Protein AF-A0A5B9QJ89-F1 (afdb_monomer)

Solvent-accessible surface area (backbone atoms only — not comparable to full-atom values): 6947 Å² total; per-residue (Å²): 132,39,72,44,81,54,97,94,38,42,39,33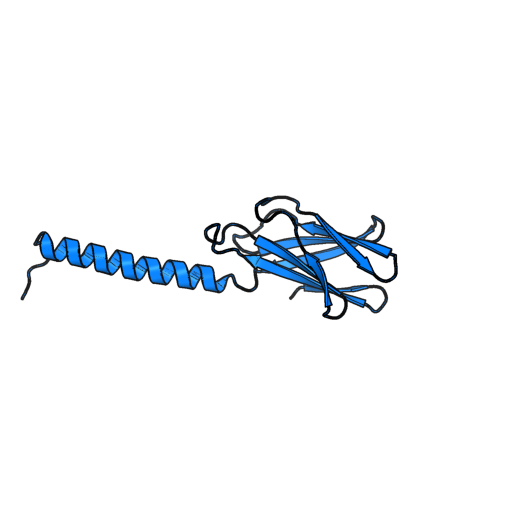,49,48,29,40,49,34,71,94,52,76,40,70,26,52,34,45,37,36,24,50,74,82,42,80,66,29,55,40,86,62,54,76,58,77,62,59,47,66,27,59,36,71,57,100,84,46,53,29,37,37,36,37,41,58,64,82,43,90,52,34,39,31,34,37,35,27,48,80,86,40,78,78,47,74,48,58,32,56,23,78,52,50,66,55,49,56,52,51,53,53,53,50,51,52,54,52,50,53,52,51,49,54,50,35,47,74,70,58,75,47,82,79,132

Radius of gyration: 20.98 Å; Cα contacts (8 Å, |Δi|>4): 235; chains: 1; bounding box: 48×23×65 Å

pLDDT: mean 84.35, std 10.58, range [47.44, 94.06]

Sequence (125 aa):
MSRHDWNSHSIEVKSIAHARYLWLAVSLYVFVDGEQVGFSSNKLEGLRTKVPFSINGTHGVVTSRANSAHHRIRYTIEMDGKCIGEGSTYAANWYKAYLSYAAWGVVLGLLLLGVAIRLGVFPMP

Mean predicted aligned error: 7.57 Å

Structure (mmCIF, N/CA/C/O backbone):
data_AF-A0A5B9QJ89-F1
#
_entry.id   AF-A0A5B9QJ89-F1
#
loop_
_atom_site.group_PDB
_atom_site.id
_atom_site.type_symbol
_atom_site.label_atom_id
_atom_site.label_alt_id
_atom_site.label_comp_id
_atom_site.label_asym_id
_atom_site.label_entity_id
_atom_site.label_seq_id
_atom_site.pdbx_PDB_ins_code
_atom_site.Cartn_x
_atom_site.Cartn_y
_atom_site.Cartn_z
_atom_site.occupancy
_atom_site.B_iso_or_equiv
_atom_site.auth_seq_id
_atom_site.auth_comp_id
_atom_site.auth_asym_id
_atom_site.auth_atom_id
_atom_site.pdbx_PDB_model_num
ATOM 1 N N . MET A 1 1 ? 1.343 -10.562 2.243 1.00 56.41 1 MET A N 1
ATOM 2 C CA . MET A 1 1 ? 0.167 -9.832 2.766 1.00 56.41 1 MET A CA 1
ATOM 3 C C . MET A 1 1 ? 0.362 -9.664 4.255 1.00 56.41 1 MET A C 1
ATOM 5 O O . MET A 1 1 ? 0.890 -10.580 4.870 1.00 56.41 1 MET A O 1
ATOM 9 N N . SER A 1 2 ? 0.017 -8.505 4.807 1.00 79.62 2 SER A N 1
ATOM 10 C CA . SER A 1 2 ? 0.108 -8.258 6.245 1.00 79.62 2 SER A CA 1
ATOM 11 C C . SER A 1 2 ? -1.318 -8.154 6.778 1.00 79.62 2 SER A C 1
ATOM 13 O O . SER A 1 2 ? -1.948 -7.100 6.698 1.00 79.62 2 SER A O 1
ATOM 15 N N . ARG A 1 3 ? -1.833 -9.302 7.216 1.00 87.88 3 ARG A N 1
ATOM 16 C CA . ARG A 1 3 ? -3.141 -9.463 7.850 1.00 87.88 3 ARG A CA 1
ATOM 17 C C . ARG A 1 3 ? -2.959 -9.349 9.360 1.00 87.88 3 ARG A C 1
ATOM 19 O O . ARG A 1 3 ? -1.971 -9.859 9.883 1.00 87.88 3 ARG A O 1
ATOM 26 N N . HIS A 1 4 ? -3.880 -8.663 10.016 1.00 89.31 4 HIS A N 1
ATOM 27 C CA . HIS A 1 4 ? -3.900 -8.439 11.457 1.00 89.31 4 HIS A CA 1
ATOM 28 C C . HIS A 1 4 ? -5.282 -8.807 11.972 1.00 89.31 4 HIS A C 1
ATOM 30 O O . HIS A 1 4 ? -6.268 -8.297 11.450 1.00 89.31 4 HIS A O 1
ATOM 36 N N . ASP A 1 5 ? -5.360 -9.667 12.980 1.00 90.62 5 ASP A N 1
ATOM 37 C CA . ASP A 1 5 ? -6.639 -10.037 13.583 1.00 90.62 5 ASP A CA 1
ATOM 38 C C . ASP A 1 5 ? -6.891 -9.164 14.826 1.00 90.62 5 ASP A C 1
ATOM 40 O O . ASP A 1 5 ? -6.037 -9.054 15.708 1.00 90.62 5 ASP A O 1
ATOM 44 N N . TRP A 1 6 ? -8.055 -8.516 14.895 1.00 88.38 6 TRP A N 1
ATOM 45 C CA . TRP A 1 6 ? -8.460 -7.648 16.005 1.00 88.38 6 TRP A CA 1
ATOM 46 C C . TRP A 1 6 ? -9.955 -7.806 16.289 1.00 88.38 6 TRP A C 1
ATOM 48 O O . TRP A 1 6 ? -10.771 -7.628 15.391 1.00 88.38 6 TRP A O 1
ATOM 58 N N . ASN A 1 7 ? -10.332 -8.138 17.530 1.00 85.94 7 ASN A N 1
ATOM 59 C CA . ASN A 1 7 ? -11.730 -8.336 17.951 1.00 85.94 7 ASN A CA 1
ATOM 60 C C . ASN A 1 7 ? -12.565 -9.217 16.996 1.00 85.94 7 ASN A C 1
ATOM 62 O O . ASN A 1 7 ? -13.711 -8.904 16.694 1.00 85.94 7 ASN A O 1
ATOM 66 N N . SER A 1 8 ? -11.998 -10.340 16.542 1.00 90.69 8 SER A N 1
ATOM 67 C CA . SER A 1 8 ? -12.608 -11.270 15.568 1.00 90.69 8 SER A CA 1
ATOM 68 C C . SER A 1 8 ? -12.747 -10.740 14.134 1.00 90.69 8 SER A C 1
ATOM 70 O O . SER A 1 8 ? -13.323 -11.430 13.300 1.00 90.69 8 SER A O 1
ATOM 72 N N . HIS A 1 9 ? -12.186 -9.568 13.833 1.00 91.06 9 HIS A N 1
ATOM 73 C CA . HIS A 1 9 ? -12.120 -9.002 12.489 1.00 91.06 9 HIS A CA 1
ATOM 74 C C . HIS A 1 9 ? -10.713 -9.129 11.907 1.00 91.06 9 HIS A C 1
ATOM 76 O O . HIS A 1 9 ? -9.711 -8.940 12.598 1.00 91.06 9 HIS A O 1
ATOM 82 N N . SER A 1 10 ? -10.641 -9.408 10.611 1.00 92.62 10 SER A N 1
ATOM 83 C CA . SER A 1 10 ? -9.399 -9.502 9.852 1.00 92.62 10 SER A CA 1
ATOM 84 C C . SER A 1 10 ? -9.121 -8.194 9.124 1.00 92.62 10 SER A C 1
ATOM 86 O O . SER A 1 10 ? -9.765 -7.886 8.122 1.00 92.62 10 SER A O 1
ATOM 88 N N . ILE A 1 11 ? -8.107 -7.459 9.565 1.00 92.75 11 ILE A N 1
ATOM 89 C CA . ILE A 1 11 ? -7.657 -6.211 8.949 1.00 92.75 11 ILE A CA 1
ATOM 90 C C . ILE A 1 11 ? -6.491 -6.508 8.004 1.00 92.75 11 ILE A C 1
ATOM 92 O O . ILE A 1 11 ? -5.403 -6.910 8.421 1.00 92.75 11 ILE A O 1
ATOM 96 N N . GLU A 1 12 ? -6.680 -6.265 6.713 1.00 93.00 12 GLU A N 1
ATOM 97 C CA . GLU A 1 12 ? -5.624 -6.354 5.709 1.00 93.00 12 GLU A CA 1
ATOM 98 C C . GLU A 1 12 ? -5.261 -4.974 5.176 1.00 93.00 12 GLU A C 1
ATOM 100 O O . GLU A 1 12 ? -6.118 -4.164 4.828 1.00 93.00 12 GLU A O 1
ATOM 105 N N . VAL A 1 13 ? -3.962 -4.729 5.019 1.00 91.06 13 VAL A N 1
ATOM 106 C CA . VAL A 1 13 ? -3.472 -3.525 4.348 1.00 91.06 13 VAL A CA 1
ATOM 107 C C . VAL A 1 13 ? -2.795 -3.922 3.047 1.00 91.06 13 VAL A C 1
ATOM 109 O O . VAL A 1 13 ? -1.873 -4.743 3.024 1.00 91.06 13 VAL A O 1
ATOM 112 N N . LYS A 1 14 ? -3.245 -3.318 1.950 1.00 90.44 14 LYS A N 1
ATOM 113 C CA . LYS A 1 14 ? -2.663 -3.482 0.615 1.00 90.44 14 LYS A CA 1
ATOM 114 C C . LYS A 1 14 ? -2.114 -2.150 0.136 1.00 90.44 14 LYS A C 1
ATOM 116 O O . LYS A 1 14 ? -2.628 -1.089 0.478 1.00 90.44 14 LYS A O 1
ATOM 121 N N . SER A 1 15 ? -1.075 -2.205 -0.686 1.00 87.88 15 SER A N 1
ATOM 122 C CA . SER A 1 15 ? -0.560 -1.028 -1.378 1.00 87.88 15 SER A CA 1
ATOM 123 C C . SER A 1 15 ? -0.553 -1.235 -2.887 1.00 87.88 15 SER A C 1
ATOM 125 O O . SER A 1 15 ? -0.412 -2.359 -3.369 1.00 87.88 15 SER A O 1
ATOM 127 N N . ILE A 1 16 ? -0.728 -0.154 -3.645 1.00 87.12 16 ILE A N 1
ATOM 128 C CA . ILE A 1 16 ? -0.731 -0.150 -5.114 1.00 87.12 16 ILE A CA 1
ATOM 129 C C . ILE A 1 16 ? 0.125 1.019 -5.597 1.00 87.12 16 ILE A C 1
ATOM 131 O O . ILE A 1 16 ? -0.109 2.156 -5.201 1.00 87.12 16 ILE A O 1
ATOM 135 N N . ALA A 1 17 ? 1.101 0.748 -6.460 1.00 84.19 17 ALA A N 1
ATOM 136 C CA . ALA A 1 17 ? 1.920 1.758 -7.120 1.00 84.19 17 ALA A CA 1
ATOM 137 C C . ALA A 1 17 ? 1.207 2.330 -8.354 1.00 84.19 17 ALA A C 1
ATOM 139 O O . ALA A 1 17 ? 0.504 1.615 -9.070 1.00 84.19 17 ALA A O 1
ATOM 140 N N . HIS A 1 18 ? 1.402 3.616 -8.638 1.00 83.50 18 HIS A N 1
ATOM 141 C CA . HIS A 1 18 ? 0.714 4.310 -9.730 1.00 83.50 18 HIS A CA 1
ATOM 142 C C . HIS A 1 18 ? 1.643 4.603 -10.907 1.00 83.50 18 HIS A C 1
ATOM 144 O O . HIS A 1 18 ? 2.611 5.352 -10.777 1.00 83.50 18 HIS A O 1
ATOM 150 N N . ALA A 1 19 ? 1.285 4.090 -12.088 1.00 81.25 19 ALA A N 1
ATOM 151 C CA . ALA A 1 19 ? 2.031 4.302 -13.333 1.00 81.25 19 ALA A CA 1
ATOM 152 C C . ALA A 1 19 ? 2.141 5.786 -13.726 1.00 81.25 19 ALA A C 1
ATOM 154 O O . ALA A 1 19 ? 3.186 6.219 -14.203 1.00 81.25 19 ALA A O 1
ATOM 155 N N . ARG A 1 20 ? 1.091 6.585 -13.462 1.00 81.75 20 ARG A N 1
ATOM 156 C CA . ARG A 1 20 ? 1.057 8.039 -13.733 1.00 81.75 20 ARG A CA 1
ATOM 157 C C . ARG A 1 20 ? 2.220 8.798 -13.080 1.00 81.75 20 ARG A C 1
ATOM 159 O O . ARG A 1 20 ? 2.602 9.851 -13.572 1.00 81.75 20 ARG A O 1
ATOM 166 N N . TYR A 1 21 ? 2.769 8.266 -11.991 1.00 79.19 21 TYR A N 1
ATOM 167 C CA . TYR A 1 21 ? 3.878 8.861 -11.247 1.00 79.19 21 TYR A CA 1
ATOM 168 C C . TYR A 1 21 ? 5.146 8.012 -11.351 1.00 79.19 21 TYR A C 1
ATOM 170 O O . TYR A 1 21 ? 5.883 7.884 -10.376 1.00 79.19 21 TYR A O 1
ATOM 178 N N . LEU A 1 22 ? 5.360 7.369 -12.505 1.00 77.06 22 LEU A N 1
ATOM 179 C CA . LEU A 1 22 ? 6.518 6.506 -12.766 1.00 77.06 22 LEU A CA 1
ATOM 180 C C . LEU A 1 22 ? 6.719 5.444 -11.675 1.00 77.06 22 LEU A C 1
ATOM 182 O O . LEU A 1 22 ? 7.841 5.109 -11.317 1.00 77.06 22 LEU A O 1
ATOM 186 N N . TRP A 1 23 ? 5.623 4.936 -11.103 1.00 78.75 23 TRP A N 1
ATOM 187 C CA . TRP A 1 23 ? 5.645 3.929 -10.036 1.00 78.75 23 TRP A CA 1
ATOM 188 C C . TRP A 1 23 ? 6.329 4.368 -8.730 1.00 78.75 23 TRP A C 1
ATOM 190 O O . TRP A 1 23 ? 6.501 3.543 -7.833 1.00 78.75 23 TRP A O 1
ATOM 200 N N . LEU A 1 24 ? 6.675 5.652 -8.598 1.00 75.75 24 LEU A N 1
ATOM 201 C CA . LEU A 1 24 ? 7.280 6.238 -7.396 1.00 75.75 24 LEU A CA 1
ATOM 202 C C . LEU A 1 24 ? 6.242 6.538 -6.312 1.00 75.75 24 LEU A C 1
ATOM 204 O O . LEU A 1 24 ? 6.582 6.677 -5.140 1.00 75.75 24 LEU A O 1
ATOM 208 N N . ALA A 1 25 ? 4.975 6.638 -6.707 1.00 79.19 25 ALA A N 1
ATOM 209 C CA . ALA A 1 25 ? 3.876 6.974 -5.823 1.00 79.19 25 ALA A CA 1
ATOM 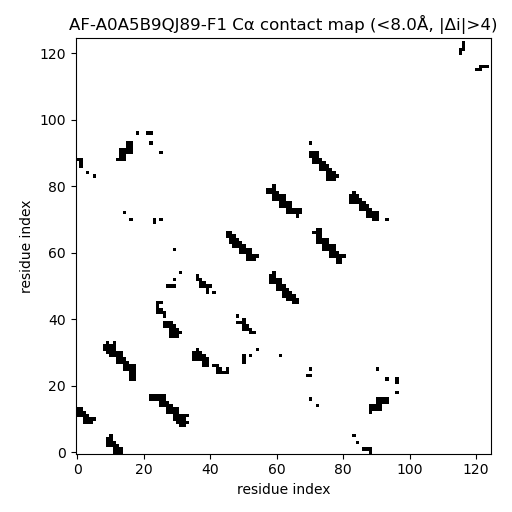210 C C . ALA A 1 25 ? 2.990 5.752 -5.566 1.00 79.19 25 ALA A C 1
ATOM 212 O O . ALA A 1 25 ? 2.715 4.961 -6.474 1.00 79.19 25 ALA A O 1
ATOM 213 N N . VAL A 1 26 ? 2.533 5.607 -4.325 1.00 80.19 26 VAL A N 1
ATOM 214 C CA . VAL A 1 26 ? 1.808 4.435 -3.832 1.00 80.19 26 VAL A CA 1
ATOM 215 C C . VAL A 1 26 ? 0.561 4.862 -3.069 1.00 80.19 26 VAL A C 1
ATOM 217 O O . VAL A 1 26 ? 0.590 5.816 -2.301 1.00 80.19 26 VAL A O 1
ATOM 220 N N . SER A 1 27 ? -0.534 4.136 -3.266 1.00 85.06 27 SER A N 1
ATOM 221 C CA . SER A 1 27 ? -1.746 4.257 -2.458 1.00 85.06 27 SER A CA 1
ATOM 222 C C . SER A 1 27 ? -1.877 3.087 -1.506 1.00 85.06 27 SER A C 1
ATOM 224 O O . SER A 1 27 ? -1.484 1.969 -1.839 1.00 85.06 27 SER A O 1
ATOM 226 N N . LEU A 1 28 ? -2.458 3.355 -0.343 1.00 87.44 28 LEU A N 1
ATOM 227 C CA . LEU A 1 28 ? -2.803 2.360 0.661 1.00 87.44 28 LEU A CA 1
ATOM 228 C C . LEU A 1 28 ? -4.301 2.097 0.640 1.00 87.44 28 LEU A C 1
ATOM 230 O O . LEU A 1 28 ? -5.100 3.019 0.502 1.00 87.44 28 LEU A O 1
ATOM 234 N N . TYR A 1 29 ? -4.651 0.833 0.809 1.00 90.62 29 TYR A N 1
ATOM 235 C CA . TYR A 1 29 ? -6.013 0.335 0.878 1.00 90.62 29 TYR A CA 1
ATOM 236 C C . TYR A 1 29 ? -6.139 -0.510 2.135 1.00 90.62 29 TYR A C 1
ATOM 238 O O . TYR A 1 29 ? -5.272 -1.344 2.411 1.00 90.62 29 TYR A O 1
ATOM 246 N N . VAL A 1 30 ? -7.210 -0.283 2.882 1.00 92.06 30 VAL A N 1
ATOM 247 C CA . VAL A 1 30 ? -7.530 -1.014 4.104 1.00 92.06 30 VAL A CA 1
ATOM 248 C C . VAL A 1 30 ? -8.755 -1.861 3.818 1.00 92.06 30 VAL A C 1
ATOM 250 O O . VAL A 1 30 ? -9.775 -1.349 3.349 1.00 92.06 30 VAL A O 1
ATOM 253 N N . PHE A 1 31 ? -8.627 -3.153 4.083 1.00 93.88 31 PHE A N 1
ATOM 254 C CA . PHE A 1 31 ? -9.703 -4.117 3.976 1.00 93.88 31 PHE A CA 1
ATOM 255 C C . PHE A 1 31 ? -10.013 -4.671 5.361 1.00 93.88 31 PHE A C 1
ATOM 257 O O . PHE A 1 31 ? -9.090 -4.985 6.110 1.00 93.88 31 PHE A O 1
ATOM 264 N N . VAL A 1 32 ? -11.290 -4.806 5.687 1.00 92.69 32 VAL A N 1
ATOM 265 C CA . VAL A 1 32 ? -11.768 -5.469 6.903 1.00 92.69 32 VAL A CA 1
ATOM 266 C C . VAL A 1 32 ? -12.657 -6.615 6.455 1.00 92.69 32 VAL A C 1
ATOM 268 O O . VAL A 1 32 ? -13.553 -6.412 5.645 1.00 92.69 32 VAL A O 1
ATOM 271 N N . ASP A 1 33 ? -12.339 -7.831 6.891 1.00 93.00 33 ASP A N 1
ATOM 272 C CA . ASP A 1 33 ? -13.036 -9.069 6.508 1.00 93.00 33 ASP A CA 1
ATOM 273 C C . ASP A 1 33 ? -13.171 -9.268 4.988 1.00 93.00 33 ASP A C 1
ATOM 275 O O . ASP A 1 33 ? -14.092 -9.904 4.487 1.00 93.00 33 ASP A O 1
ATOM 279 N N . GLY A 1 34 ? -12.204 -8.731 4.236 1.00 90.38 34 GLY A N 1
ATOM 280 C CA . GLY A 1 34 ? -12.164 -8.792 2.775 1.00 90.38 34 GLY A CA 1
ATOM 281 C C . GLY A 1 34 ? -12.856 -7.628 2.063 1.00 90.38 34 GLY A C 1
ATOM 282 O O . GLY A 1 34 ? -12.639 -7.458 0.862 1.00 90.38 34 GLY A O 1
ATOM 283 N N . GLU A 1 35 ? -13.599 -6.777 2.770 1.00 92.38 35 GLU A N 1
ATOM 284 C CA . GLU A 1 35 ? -14.245 -5.594 2.200 1.00 92.38 35 GLU A CA 1
ATOM 285 C C . GLU A 1 35 ? -13.352 -4.360 2.291 1.00 92.38 35 GLU A C 1
ATOM 287 O O . GLU A 1 35 ? -12.723 -4.100 3.314 1.00 92.38 35 GLU A O 1
ATOM 292 N N . GLN A 1 36 ? -13.288 -3.570 1.218 1.00 92.31 36 GLN A N 1
ATOM 293 C CA . GLN A 1 36 ? -12.517 -2.331 1.221 1.00 92.31 36 GLN A CA 1
ATOM 294 C C . GLN A 1 36 ? -13.257 -1.253 2.020 1.00 92.31 36 GLN A C 1
ATOM 296 O O . GLN A 1 36 ? -14.244 -0.697 1.546 1.00 92.31 36 GLN A O 1
ATOM 301 N N . VAL A 1 37 ? -12.721 -0.892 3.182 1.00 92.56 37 VAL A N 1
ATOM 302 C CA . VAL A 1 37 ? -13.322 0.113 4.076 1.00 92.56 37 VAL A CA 1
ATOM 303 C C . VAL A 1 37 ? -12.646 1.479 3.992 1.00 92.56 37 VAL A C 1
ATOM 305 O O . VAL A 1 37 ? -13.222 2.485 4.394 1.00 92.56 37 VAL A O 1
ATOM 308 N N . GLY A 1 38 ? -11.420 1.541 3.467 1.00 88.31 38 GLY A N 1
ATOM 309 C CA . GLY A 1 38 ? -10.654 2.781 3.424 1.00 88.31 38 GLY A CA 1
ATOM 310 C C . GLY A 1 38 ? -9.580 2.781 2.348 1.00 88.31 38 GLY A C 1
ATOM 311 O O . GLY A 1 38 ? -9.042 1.740 1.965 1.00 88.31 38 GLY A O 1
ATOM 312 N N . PHE A 1 39 ? -9.252 3.972 1.857 1.00 88.44 39 PHE A N 1
ATOM 313 C CA . PHE A 1 39 ? -8.153 4.176 0.924 1.00 88.44 39 PHE A CA 1
ATOM 314 C C . PHE A 1 39 ? -7.477 5.528 1.165 1.00 88.44 39 PHE A C 1
ATOM 316 O O . PHE A 1 39 ? -8.090 6.479 1.647 1.00 88.44 39 PHE A O 1
ATOM 323 N N . SER A 1 40 ? -6.197 5.623 0.817 1.00 85.75 40 SER A N 1
ATOM 324 C CA . SER A 1 40 ? -5.449 6.878 0.869 1.00 85.75 40 SER A CA 1
ATOM 325 C C . SER A 1 40 ? -5.990 7.880 -0.153 1.00 85.75 40 SER A C 1
ATOM 327 O O . SER A 1 40 ? -5.924 7.616 -1.358 1.00 85.75 40 SER A O 1
ATOM 329 N N . SER A 1 41 ? -6.448 9.044 0.308 1.00 73.88 41 SER A N 1
ATOM 330 C CA . SER A 1 41 ? -6.868 10.161 -0.550 1.00 73.88 41 SER A CA 1
ATOM 331 C C . SER A 1 41 ? -5.694 10.758 -1.334 1.00 73.88 41 SER A C 1
ATOM 333 O O . SER A 1 41 ? -5.802 11.007 -2.536 1.00 73.88 41 SER A O 1
ATOM 335 N N . ASN A 1 42 ? -4.543 10.918 -0.678 1.00 69.62 42 ASN A N 1
ATOM 336 C CA . ASN A 1 42 ? -3.356 11.507 -1.282 1.00 69.62 42 ASN A CA 1
ATOM 337 C C . ASN A 1 42 ? -2.461 10.434 -1.905 1.00 69.62 42 ASN A C 1
ATOM 339 O O . ASN A 1 42 ? -1.914 9.568 -1.228 1.00 69.62 42 ASN A O 1
ATOM 343 N N . LYS A 1 43 ? -2.302 10.509 -3.232 1.00 63.06 43 LYS A N 1
ATOM 344 C CA . LYS A 1 43 ? -1.452 9.597 -4.017 1.00 63.06 43 LYS A CA 1
ATOM 345 C C . LYS A 1 43 ? 0.030 9.975 -3.982 1.00 63.06 43 LYS A C 1
ATOM 347 O O . LYS A 1 43 ? 0.844 9.172 -4.409 1.00 63.06 43 LYS A O 1
ATOM 352 N N . LEU A 1 44 ? 0.364 11.185 -3.521 1.00 57.62 44 LEU A N 1
ATOM 353 C CA . LEU A 1 44 ? 1.688 11.814 -3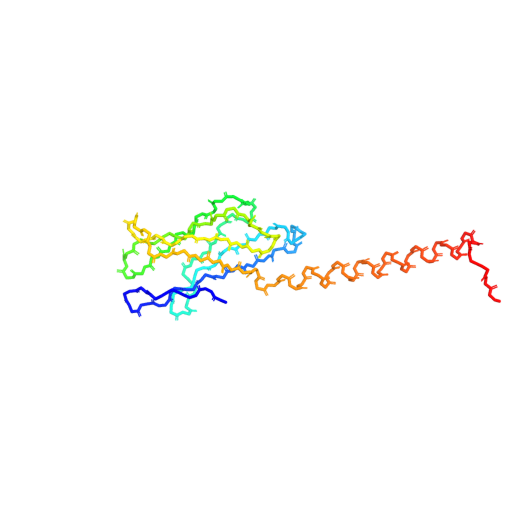.646 1.00 57.62 44 LEU A CA 1
ATOM 354 C C . LEU A 1 44 ? 2.397 12.088 -2.310 1.00 57.62 44 LEU A C 1
ATOM 356 O O . LEU A 1 44 ? 3.512 12.601 -2.310 1.00 57.62 44 LEU A O 1
ATOM 360 N N . GLU A 1 45 ? 1.809 11.735 -1.169 1.00 47.44 45 GLU A N 1
ATOM 361 C CA . GLU A 1 45 ? 2.463 11.943 0.126 1.00 47.44 45 GLU A CA 1
ATOM 362 C C . GLU A 1 45 ? 3.357 10.750 0.461 1.00 47.44 45 GLU A C 1
ATOM 364 O O . GLU A 1 45 ? 2.967 9.824 1.166 1.00 47.44 45 GLU A O 1
ATOM 369 N N . GLY A 1 46 ? 4.590 10.772 -0.046 1.00 49.81 46 GLY A N 1
ATOM 370 C CA . GLY A 1 46 ? 5.622 9.767 0.239 1.00 49.81 46 GLY A CA 1
ATOM 371 C C . GLY A 1 46 ? 6.023 9.622 1.718 1.00 49.81 46 GLY A C 1
ATOM 372 O O . GLY A 1 46 ? 6.969 8.896 2.018 1.00 49.81 46 GLY A O 1
ATOM 373 N N . LEU A 1 47 ? 5.346 10.289 2.657 1.00 59.12 47 LEU A N 1
ATOM 374 C CA . LEU A 1 47 ? 5.694 10.351 4.073 1.00 59.12 47 LEU A CA 1
ATOM 375 C C . LEU A 1 47 ? 4.419 10.575 4.913 1.00 59.12 47 LEU A C 1
ATOM 377 O O . LEU A 1 47 ? 3.935 11.695 4.989 1.00 59.12 47 LEU A O 1
ATOM 381 N N . ARG A 1 48 ? 3.929 9.542 5.615 1.00 72.12 48 ARG A N 1
ATOM 382 C CA . ARG A 1 48 ? 2.895 9.643 6.676 1.00 72.12 48 ARG A CA 1
ATOM 383 C C . ARG A 1 48 ? 1.448 9.885 6.237 1.00 72.12 48 ARG A C 1
ATOM 385 O O . ARG A 1 48 ? 0.715 10.643 6.868 1.00 72.12 48 ARG A O 1
ATOM 392 N N . THR A 1 49 ? 0.997 9.152 5.230 1.00 82.44 49 THR A N 1
ATOM 393 C CA . THR A 1 49 ? -0.428 9.069 4.887 1.00 82.44 49 THR A CA 1
ATOM 394 C C . THR A 1 49 ? -1.217 8.398 6.007 1.00 82.44 49 THR A C 1
ATOM 396 O O . THR A 1 49 ? -0.849 7.314 6.462 1.00 82.44 49 THR A O 1
ATOM 399 N N . LYS A 1 50 ? -2.333 9.006 6.406 1.00 88.81 50 LYS A N 1
ATOM 400 C CA . LYS A 1 50 ? -3.305 8.411 7.327 1.00 88.81 50 LYS A CA 1
ATOM 401 C C . LYS A 1 50 ? -4.528 7.951 6.546 1.00 88.81 50 LYS A C 1
ATOM 403 O O . LYS A 1 50 ? -5.111 8.733 5.801 1.00 88.81 50 LYS A O 1
ATOM 408 N N . VAL A 1 51 ? -4.907 6.691 6.714 1.00 91.06 51 VAL A N 1
ATOM 409 C CA . VAL A 1 51 ? -6.118 6.112 6.132 1.00 91.06 51 VAL A CA 1
ATOM 410 C C . VAL A 1 51 ? -7.088 5.824 7.274 1.00 91.06 51 VAL A C 1
ATOM 412 O O . VAL A 1 51 ? -6.884 4.843 7.993 1.00 91.06 51 VAL A O 1
ATOM 415 N N . PRO A 1 52 ? -8.093 6.687 7.496 1.00 92.38 52 PRO A N 1
ATOM 416 C CA . PRO A 1 52 ? -9.123 6.417 8.485 1.00 92.38 52 PRO A CA 1
ATOM 417 C C . PRO A 1 52 ? -10.020 5.269 8.010 1.00 92.38 52 PRO A C 1
ATOM 419 O O . PRO A 1 52 ? -10.292 5.132 6.816 1.00 92.38 52 PRO A O 1
ATOM 422 N N . PHE A 1 53 ? -10.478 4.454 8.951 1.00 93.00 53 PHE A N 1
ATOM 423 C CA . PHE A 1 53 ? -11.480 3.412 8.747 1.00 93.00 53 PHE A CA 1
ATOM 424 C C . PHE A 1 53 ? -12.304 3.239 10.029 1.00 93.00 53 PHE A C 1
ATOM 426 O O . PHE A 1 53 ? -11.962 3.789 11.077 1.00 93.00 53 PHE A O 1
ATOM 433 N N . SER A 1 54 ? -13.409 2.504 9.967 1.00 90.38 54 SER A N 1
ATOM 434 C CA . SER A 1 54 ? -14.186 2.154 11.156 1.00 90.38 54 SER A CA 1
ATOM 435 C C . SER A 1 54 ? -14.628 0.699 11.113 1.00 90.38 54 SER A C 1
ATOM 437 O O . SER A 1 54 ? -14.855 0.140 10.043 1.00 90.38 54 SER A O 1
ATOM 439 N N . ILE A 1 55 ? -14.728 0.086 12.292 1.00 90.12 55 ILE A N 1
ATOM 440 C CA . ILE A 1 55 ? -15.240 -1.275 12.483 1.00 90.12 55 ILE A CA 1
ATOM 441 C C . ILE A 1 55 ? -16.295 -1.194 13.579 1.00 90.12 55 ILE A C 1
ATOM 443 O O . ILE A 1 55 ? -15.967 -0.824 14.702 1.00 90.12 55 ILE A O 1
ATOM 447 N N . ASN A 1 56 ? -17.558 -1.492 13.261 1.00 87.75 56 ASN A N 1
ATOM 448 C CA . ASN A 1 56 ? -18.674 -1.483 14.221 1.00 87.75 56 ASN A CA 1
ATOM 449 C C . ASN A 1 56 ? -18.759 -0.209 15.094 1.00 87.75 56 ASN A C 1
ATOM 451 O O . ASN A 1 56 ? -19.100 -0.272 16.271 1.00 87.75 56 ASN A O 1
ATOM 455 N N . GLY A 1 57 ? -18.427 0.957 14.527 1.00 84.75 57 GLY A N 1
ATOM 456 C CA . GLY A 1 57 ? -18.433 2.244 15.235 1.00 84.75 57 GLY A CA 1
ATOM 457 C C . GLY A 1 57 ? -17.137 2.595 15.977 1.00 84.75 57 GLY A C 1
ATOM 458 O O . GLY A 1 57 ? -16.982 3.740 16.389 1.00 84.75 57 GLY A O 1
ATOM 459 N N . THR A 1 58 ? -16.178 1.674 16.094 1.00 89.31 58 THR A N 1
ATOM 460 C CA . THR A 1 58 ? -14.828 1.972 16.593 1.00 89.31 58 THR A CA 1
ATOM 461 C C . THR A 1 58 ? -13.994 2.628 15.496 1.00 89.31 58 THR A C 1
ATOM 463 O O . THR A 1 58 ? -13.967 2.141 14.361 1.00 89.31 58 THR A O 1
ATOM 466 N N . HIS A 1 59 ? -13.296 3.719 15.821 1.00 92.00 59 HIS A N 1
ATOM 467 C CA . HIS A 1 59 ? -12.490 4.459 14.854 1.00 92.00 59 HIS A CA 1
ATOM 468 C C . HIS A 1 59 ? -11.067 3.904 14.779 1.00 92.00 59 HIS A C 1
ATOM 470 O O . HIS A 1 59 ? -10.347 3.820 15.774 1.00 92.00 59 HIS A O 1
ATOM 476 N N . GLY A 1 60 ? -10.656 3.556 13.564 1.00 93.00 60 GLY A N 1
ATOM 477 C CA . GLY A 1 60 ? -9.324 3.076 13.240 1.00 93.00 60 GLY A CA 1
ATOM 478 C C . GLY A 1 60 ? -8.580 4.027 12.312 1.00 93.00 60 GLY A C 1
ATOM 479 O O . GLY A 1 60 ? -9.171 4.733 11.492 1.00 93.00 60 GLY A O 1
ATOM 480 N N . VAL A 1 61 ? -7.256 4.039 12.413 1.00 93.06 61 VAL A N 1
ATOM 481 C CA . VAL A 1 61 ? -6.380 4.753 11.485 1.00 93.06 61 VAL A CA 1
ATOM 482 C C . VAL A 1 61 ? -5.196 3.869 11.130 1.00 93.06 61 VAL A C 1
ATOM 484 O O . VAL A 1 61 ? -4.473 3.388 11.999 1.00 93.06 61 VAL A O 1
ATOM 487 N N . VAL A 1 62 ? -4.965 3.686 9.830 1.00 91.75 62 VAL A N 1
ATOM 488 C CA . VAL A 1 62 ? -3.705 3.135 9.328 1.00 91.75 62 VAL A CA 1
ATOM 489 C C . VAL A 1 62 ? -2.780 4.286 8.972 1.00 91.75 62 VAL A C 1
ATOM 491 O O . VAL A 1 62 ? -3.082 5.072 8.075 1.00 91.75 62 VAL A O 1
ATOM 494 N N . THR A 1 63 ? -1.639 4.380 9.646 1.00 90.38 63 THR A N 1
ATOM 495 C CA . THR A 1 63 ? -0.627 5.404 9.373 1.00 90.38 63 THR A CA 1
ATOM 496 C C . THR A 1 63 ? 0.545 4.782 8.631 1.00 90.38 63 THR A C 1
ATOM 498 O O . THR A 1 63 ? 1.195 3.858 9.121 1.00 90.38 63 THR A O 1
ATOM 501 N N . SER A 1 64 ? 0.855 5.294 7.442 1.00 87.31 64 SER A N 1
ATOM 502 C CA . SER A 1 64 ? 2.049 4.890 6.709 1.00 87.31 64 SER A CA 1
ATOM 503 C C . SER A 1 64 ? 3.306 5.453 7.377 1.00 87.31 64 SER A C 1
ATOM 505 O O . SER A 1 64 ? 3.354 6.593 7.835 1.00 87.31 64 SER A O 1
ATOM 507 N N . ARG A 1 65 ? 4.359 4.647 7.453 1.00 80.31 65 ARG A N 1
ATOM 508 C CA . ARG A 1 65 ? 5.709 5.073 7.825 1.00 80.31 65 ARG A CA 1
ATOM 509 C C . ARG A 1 65 ? 6.563 5.105 6.560 1.00 80.31 65 ARG A C 1
ATOM 511 O O . ARG A 1 65 ? 6.298 4.369 5.609 1.00 80.31 65 ARG A O 1
ATOM 518 N N . ALA A 1 66 ? 7.553 5.999 6.556 1.00 67.44 66 ALA A N 1
ATOM 519 C CA . ALA A 1 66 ? 8.400 6.302 5.404 1.00 67.44 66 ALA A CA 1
ATOM 520 C C . ALA A 1 66 ? 8.870 5.042 4.653 1.00 67.44 66 ALA A C 1
ATOM 522 O O . ALA A 1 66 ? 9.157 4.001 5.252 1.00 67.44 66 ALA A O 1
ATOM 523 N N . ASN A 1 67 ? 8.935 5.165 3.329 1.00 62.25 67 ASN A N 1
ATOM 524 C CA . ASN A 1 67 ? 9.237 4.082 2.401 1.00 62.25 67 ASN A CA 1
ATOM 525 C C . ASN A 1 67 ? 10.643 3.517 2.694 1.00 62.25 67 ASN A C 1
ATOM 527 O O . ASN A 1 67 ? 11.638 4.209 2.496 1.00 62.25 67 ASN A O 1
ATOM 531 N N . SER A 1 68 ? 10.747 2.277 3.192 1.00 55.78 68 SER A N 1
ATOM 532 C CA . SER A 1 68 ? 12.056 1.678 3.527 1.00 55.78 68 SER A CA 1
ATOM 533 C C . SER A 1 68 ? 12.750 1.027 2.321 1.00 55.78 68 SER A C 1
ATOM 535 O O . SER A 1 68 ? 13.915 0.663 2.407 1.00 55.78 68 SER A O 1
ATOM 537 N N . ALA A 1 69 ? 12.029 0.852 1.210 1.00 59.88 69 ALA A N 1
ATOM 538 C CA . ALA A 1 69 ? 12.519 0.394 -0.093 1.00 59.88 69 ALA A CA 1
ATOM 539 C C . ALA A 1 69 ? 11.508 0.839 -1.167 1.00 59.88 69 ALA A C 1
ATOM 541 O O . ALA A 1 69 ? 10.334 0.949 -0.835 1.00 59.88 69 ALA A O 1
ATOM 542 N N . HIS A 1 70 ? 11.918 1.060 -2.426 1.00 64.75 70 HIS A N 1
ATOM 543 C CA . HIS A 1 70 ? 11.135 1.747 -3.483 1.00 64.75 70 HIS A CA 1
ATOM 544 C C . HIS A 1 70 ? 9.635 1.383 -3.572 1.00 64.75 70 HIS A C 1
ATOM 546 O O . HIS A 1 70 ? 8.815 2.247 -3.873 1.00 64.75 70 HIS A O 1
ATOM 552 N N . HIS A 1 71 ? 9.251 0.142 -3.254 1.00 74.94 71 HIS A N 1
ATOM 553 C CA . HIS A 1 71 ? 7.862 -0.326 -3.308 1.00 74.94 71 HIS A CA 1
ATOM 554 C C . HIS A 1 71 ? 7.350 -0.970 -2.007 1.00 74.94 71 HIS A C 1
ATOM 556 O O . HIS A 1 71 ? 6.301 -1.616 -2.033 1.00 74.94 71 HIS A O 1
ATOM 562 N N . ARG A 1 72 ? 8.071 -0.838 -0.883 1.00 81.75 72 ARG A N 1
ATOM 563 C CA . ARG A 1 72 ? 7.698 -1.427 0.415 1.00 81.75 72 ARG A CA 1
ATOM 564 C C . ARG A 1 72 ? 7.355 -0.344 1.429 1.00 81.75 72 ARG A C 1
ATOM 566 O O . ARG A 1 72 ? 8.238 0.317 1.978 1.00 81.75 72 ARG A O 1
ATOM 573 N N . ILE A 1 73 ? 6.078 -0.291 1.779 1.00 83.25 73 ILE A N 1
ATOM 574 C CA . ILE A 1 73 ? 5.545 0.634 2.774 1.00 83.25 73 ILE A CA 1
ATOM 575 C C . ILE A 1 73 ? 5.477 -0.080 4.118 1.00 83.25 73 ILE A C 1
ATOM 577 O O . ILE A 1 73 ? 4.952 -1.193 4.209 1.00 83.25 73 ILE A O 1
ATOM 581 N N . ARG A 1 74 ? 5.995 0.565 5.161 1.00 87.38 74 ARG A N 1
ATOM 582 C CA . ARG A 1 74 ? 5.734 0.181 6.553 1.00 87.38 74 ARG A CA 1
ATOM 583 C C . ARG A 1 74 ? 4.514 0.941 7.044 1.00 87.38 74 ARG A C 1
ATOM 585 O O . ARG A 1 74 ? 4.262 2.045 6.574 1.00 87.38 74 ARG A O 1
ATOM 592 N N . TYR A 1 75 ? 3.765 0.384 7.976 1.00 89.44 75 TYR A N 1
ATOM 593 C CA . TYR A 1 75 ? 2.589 1.055 8.512 1.00 89.44 75 TYR A CA 1
ATOM 594 C C . TYR A 1 75 ? 2.302 0.621 9.946 1.00 89.44 75 TYR A C 1
ATOM 596 O O . TYR A 1 75 ? 2.764 -0.431 10.388 1.00 89.44 75 TYR A O 1
ATOM 604 N N . THR A 1 76 ? 1.517 1.432 10.643 1.00 92.31 76 THR A N 1
ATOM 605 C CA . THR A 1 76 ? 0.925 1.114 11.943 1.00 92.31 76 THR A CA 1
ATOM 606 C C . THR A 1 76 ? -0.584 1.179 11.860 1.00 92.31 76 THR A C 1
ATOM 608 O O . THR A 1 76 ? -1.130 1.962 11.083 1.00 92.31 76 THR A O 1
ATOM 611 N N . ILE A 1 77 ? -1.246 0.332 12.637 1.00 93.00 77 ILE A N 1
ATOM 612 C CA . ILE A 1 77 ? -2.693 0.316 12.792 1.00 93.00 77 ILE A CA 1
ATOM 613 C C . ILE A 1 77 ? -2.996 0.762 14.215 1.00 93.00 77 ILE A C 1
ATOM 615 O O . ILE A 1 77 ? -2.514 0.170 15.183 1.00 93.00 77 ILE A O 1
ATOM 619 N N . GLU A 1 78 ? -3.796 1.810 14.326 1.00 94.06 78 GLU A N 1
ATOM 620 C CA . GLU A 1 78 ? -4.259 2.363 15.589 1.00 94.06 78 GLU A CA 1
ATOM 621 C C . GLU A 1 78 ? -5.784 2.254 15.655 1.00 94.06 78 GLU A C 1
ATOM 623 O O . GLU A 1 78 ? -6.456 2.577 14.679 1.00 94.06 78 GLU A O 1
ATOM 628 N N . MET A 1 79 ? -6.322 1.813 16.792 1.00 92.81 79 MET A N 1
ATOM 629 C CA . MET A 1 79 ? -7.759 1.809 17.099 1.00 92.81 79 MET A CA 1
ATOM 630 C C . MET A 1 79 ? -7.976 2.644 18.358 1.00 92.81 79 MET A C 1
ATOM 632 O O . MET A 1 79 ? -7.299 2.408 19.360 1.00 92.81 79 MET A O 1
ATOM 636 N N . ASP A 1 80 ? -8.859 3.643 18.302 1.00 89.88 80 ASP A N 1
ATOM 637 C CA . ASP A 1 80 ? -9.109 4.598 19.396 1.00 89.88 80 ASP A CA 1
ATOM 638 C C . ASP A 1 80 ? -7.812 5.167 20.019 1.00 89.88 80 ASP A C 1
ATOM 640 O O . ASP A 1 80 ? -7.662 5.299 21.234 1.00 89.88 80 ASP A O 1
ATOM 644 N N . GLY A 1 81 ? -6.818 5.455 19.170 1.00 87.25 81 GLY A N 1
ATOM 645 C CA . GLY A 1 81 ? -5.518 6.003 19.575 1.00 87.25 81 GLY A CA 1
ATOM 646 C C . GLY A 1 81 ? -4.530 4.997 20.183 1.00 87.25 81 GLY A C 1
ATOM 647 O O . GLY A 1 81 ? -3.432 5.393 20.572 1.00 87.25 81 GLY A O 1
ATOM 648 N N . LYS A 1 82 ? -4.867 3.703 20.255 1.00 90.56 82 LYS A N 1
ATOM 649 C CA . LYS A 1 82 ? -3.950 2.640 20.696 1.00 90.56 82 LYS A CA 1
ATOM 650 C C . LYS A 1 82 ? -3.396 1.871 19.506 1.00 90.56 82 LYS A C 1
ATOM 652 O O . LYS A 1 82 ? -4.156 1.413 18.658 1.00 90.56 82 LYS A O 1
ATOM 657 N N . CYS A 1 83 ? -2.079 1.678 19.469 1.00 91.06 83 CYS A N 1
ATOM 658 C CA . CYS A 1 83 ? -1.440 0.826 18.466 1.00 91.06 83 CYS A CA 1
ATOM 659 C C . CYS A 1 83 ? -1.844 -0.637 18.696 1.00 91.06 83 CYS A C 1
ATOM 661 O O . CYS A 1 83 ? -1.582 -1.185 19.767 1.00 91.06 83 CYS A O 1
ATOM 663 N N . ILE A 1 84 ? -2.481 -1.250 17.698 1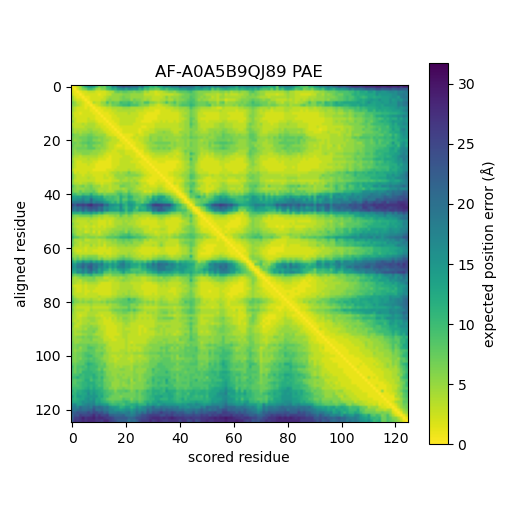.00 92.19 84 ILE A N 1
ATOM 664 C CA . ILE A 1 84 ? -2.893 -2.661 17.728 1.00 92.19 84 ILE A CA 1
ATOM 665 C C . ILE A 1 84 ? -1.987 -3.551 16.874 1.00 92.19 84 ILE A C 1
ATOM 667 O O . ILE A 1 84 ? -1.982 -4.765 17.045 1.00 92.19 84 ILE A O 1
ATOM 671 N N . GLY A 1 85 ? -1.203 -2.961 15.968 1.00 90.00 85 GLY A N 1
ATOM 672 C CA . GLY A 1 85 ? -0.295 -3.716 15.118 1.00 90.00 85 GLY A CA 1
ATOM 673 C C . GLY A 1 85 ? 0.586 -2.835 14.245 1.00 90.00 85 GLY A C 1
ATOM 674 O O . GLY A 1 85 ? 0.236 -1.710 13.885 1.00 90.00 85 GLY A O 1
ATOM 675 N N . GLU A 1 86 ? 1.738 -3.376 13.865 1.00 91.62 86 GLU A N 1
ATOM 676 C CA . GLU A 1 86 ? 2.628 -2.782 12.874 1.00 91.62 86 GLU A CA 1
ATOM 677 C C . GLU A 1 86 ? 2.896 -3.794 11.765 1.00 91.62 86 GLU A C 1
ATOM 679 O O . GLU A 1 86 ? 2.989 -4.997 12.003 1.00 91.62 86 GLU A O 1
ATOM 684 N N . GLY A 1 87 ? 3.027 -3.318 10.533 1.00 89.69 87 GLY A N 1
ATOM 685 C CA . GLY A 1 87 ? 3.201 -4.193 9.387 1.00 89.69 87 GLY A CA 1
ATOM 686 C C . GLY A 1 87 ? 4.009 -3.564 8.272 1.00 89.69 87 GLY A C 1
ATOM 687 O O . GLY A 1 87 ? 4.453 -2.413 8.318 1.00 89.69 87 GLY A O 1
ATOM 688 N N . SER A 1 88 ? 4.205 -4.352 7.222 1.00 88.00 88 SER A N 1
ATOM 689 C CA . SER A 1 88 ? 4.735 -3.833 5.970 1.00 88.00 88 SER A CA 1
ATOM 690 C C . SER A 1 88 ? 4.143 -4.579 4.791 1.00 88.00 88 SER A C 1
ATOM 692 O O . SER A 1 88 ? 3.953 -5.793 4.853 1.00 88.00 88 SER A O 1
ATOM 694 N N . THR A 1 89 ? 3.884 -3.860 3.706 1.00 87.06 89 THR A N 1
ATOM 695 C CA . THR A 1 89 ? 3.369 -4.447 2.473 1.00 87.06 89 THR A CA 1
ATOM 696 C C . THR A 1 89 ? 4.112 -3.903 1.261 1.00 87.06 89 THR A C 1
ATOM 698 O O . THR A 1 89 ? 4.447 -2.718 1.181 1.00 87.06 89 THR A O 1
ATOM 701 N N . TYR A 1 90 ? 4.373 -4.798 0.313 1.00 86.19 90 TYR A N 1
ATOM 702 C CA . TYR A 1 90 ? 4.837 -4.428 -1.016 1.00 86.19 90 TYR A CA 1
ATOM 703 C C . TYR A 1 90 ? 3.653 -3.977 -1.867 1.00 86.19 90 TYR A C 1
ATOM 705 O O . TYR A 1 90 ? 2.553 -4.517 -1.725 1.00 86.19 90 TYR A O 1
ATOM 713 N N . ALA A 1 91 ? 3.890 -3.017 -2.762 1.00 85.94 91 ALA A N 1
ATOM 714 C CA . ALA A 1 91 ? 2.899 -2.607 -3.747 1.00 85.94 91 ALA A CA 1
ATOM 715 C C . ALA A 1 91 ? 2.516 -3.806 -4.616 1.00 85.94 91 ALA A C 1
ATOM 717 O O . ALA A 1 91 ? 3.373 -4.359 -5.290 1.00 85.94 91 ALA A O 1
ATOM 718 N N . ALA A 1 92 ? 1.250 -4.217 -4.635 1.00 87.44 92 ALA A N 1
ATOM 719 C CA . ALA A 1 92 ? 0.802 -5.455 -5.281 1.00 87.44 92 ALA A CA 1
ATOM 720 C C . ALA A 1 92 ? 1.171 -5.545 -6.774 1.00 87.44 92 ALA A C 1
ATOM 722 O O . ALA A 1 92 ? 1.343 -6.628 -7.322 1.00 87.44 92 ALA A O 1
ATOM 723 N N . ASN A 1 93 ? 1.319 -4.397 -7.430 1.00 87.81 93 ASN A N 1
ATOM 724 C CA . ASN A 1 93 ? 1.679 -4.255 -8.834 1.00 87.81 93 ASN A CA 1
ATOM 725 C C . ASN A 1 93 ? 3.122 -3.765 -9.052 1.00 87.81 93 ASN A C 1
ATOM 727 O O . ASN A 1 93 ? 3.421 -3.250 -10.128 1.00 87.81 93 ASN A O 1
ATOM 731 N N . TRP A 1 94 ? 4.017 -3.931 -8.071 1.00 84.31 94 TRP A N 1
ATOM 732 C CA . TRP A 1 94 ? 5.429 -3.537 -8.174 1.00 84.31 94 TRP A CA 1
ATOM 733 C C . TRP A 1 94 ? 6.109 -4.120 -9.424 1.00 84.31 94 TRP A C 1
ATOM 735 O O . TRP A 1 94 ? 6.882 -3.437 -10.089 1.00 84.31 94 TRP A O 1
ATOM 745 N N . TYR A 1 95 ? 5.764 -5.354 -9.805 1.00 85.00 95 TYR A N 1
ATOM 746 C CA . TYR A 1 95 ? 6.318 -6.038 -10.978 1.00 85.00 95 TYR A CA 1
ATOM 747 C C . TYR A 1 95 ? 5.995 -5.323 -12.300 1.00 85.00 95 TYR A C 1
ATOM 749 O O . TYR A 1 95 ? 6.762 -5.419 -13.257 1.00 85.00 95 TYR A O 1
ATOM 757 N N . LYS A 1 96 ? 4.887 -4.566 -12.366 1.00 86.56 96 LYS A N 1
ATOM 758 C CA . LYS A 1 96 ? 4.527 -3.787 -13.561 1.00 86.56 96 LYS A CA 1
ATOM 759 C C . LYS A 1 96 ? 5.511 -2.645 -13.803 1.00 86.56 96 LYS A C 1
ATOM 761 O O . LYS A 1 96 ? 5.755 -2.306 -14.958 1.00 86.56 96 LYS A O 1
ATOM 766 N N . ALA A 1 97 ? 6.115 -2.108 -12.740 1.00 83.75 97 ALA A N 1
ATOM 767 C CA . ALA A 1 97 ? 7.185 -1.125 -12.857 1.00 83.75 97 ALA A CA 1
ATOM 768 C C . ALA A 1 97 ? 8.395 -1.731 -13.576 1.00 83.75 97 ALA A C 1
ATOM 770 O O . ALA A 1 97 ? 8.823 -1.207 -14.602 1.00 83.75 97 ALA A O 1
ATOM 771 N N . TYR A 1 98 ? 8.864 -2.894 -13.114 1.00 84.69 98 TYR A N 1
ATOM 772 C CA . TYR A 1 98 ? 9.975 -3.616 -13.740 1.00 84.69 98 TYR A CA 1
ATOM 773 C C . TYR A 1 98 ? 9.693 -3.970 -15.198 1.00 84.69 98 TYR A C 1
ATOM 775 O O . TYR A 1 98 ? 10.540 -3.728 -16.054 1.00 84.69 98 TYR A O 1
ATOM 783 N N . LEU A 1 99 ? 8.490 -4.471 -15.495 1.00 87.75 99 LEU A N 1
ATOM 784 C CA . LEU A 1 99 ? 8.088 -4.773 -16.867 1.00 87.75 99 LEU A CA 1
ATOM 785 C C . LEU A 1 99 ? 8.126 -3.517 -17.749 1.00 87.75 99 LEU A C 1
ATOM 787 O O . LEU A 1 99 ? 8.632 -3.563 -18.868 1.00 87.75 99 LEU A O 1
ATOM 791 N N . SER A 1 100 ? 7.638 -2.383 -17.234 1.00 86.50 100 SER A N 1
ATOM 792 C CA . SER A 1 100 ? 7.661 -1.121 -17.975 1.00 86.50 100 SER A CA 1
ATOM 793 C C . SER A 1 100 ? 9.085 -0.615 -18.229 1.00 86.50 100 SER A C 1
ATOM 795 O O . SER A 1 100 ? 9.384 -0.210 -19.348 1.00 86.50 100 SER A O 1
ATOM 797 N N . TYR A 1 101 ? 9.989 -0.704 -17.247 1.00 85.88 101 TYR A N 1
ATOM 798 C CA . TYR A 1 101 ? 11.390 -0.308 -17.423 1.00 85.88 101 TYR A CA 1
ATOM 799 C C . TYR A 1 101 ? 12.136 -1.219 -18.396 1.00 85.88 101 TYR A C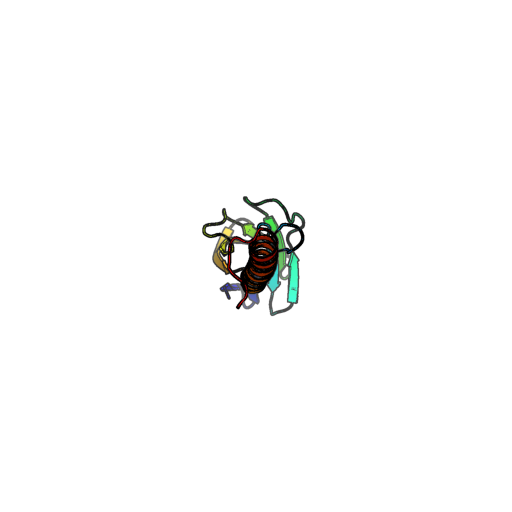 1
ATOM 801 O O . TYR A 1 101 ? 12.880 -0.725 -19.238 1.00 85.88 101 TYR A O 1
ATOM 809 N N . ALA A 1 102 ? 11.903 -2.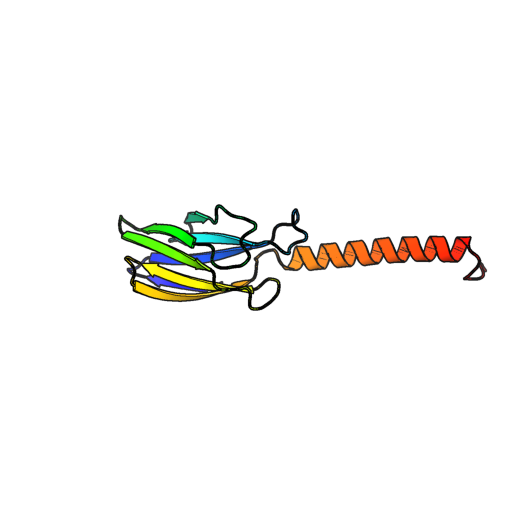532 -18.328 1.00 89.00 102 ALA A N 1
ATOM 810 C CA . ALA A 1 102 ? 12.489 -3.485 -19.265 1.00 89.00 102 ALA A CA 1
ATOM 811 C C . ALA A 1 102 ? 12.032 -3.206 -20.705 1.00 89.00 102 ALA A C 1
ATOM 813 O O . ALA A 1 102 ? 12.862 -3.138 -21.609 1.00 89.00 102 ALA A O 1
ATOM 814 N N . ALA A 1 103 ? 10.731 -2.968 -20.911 1.00 90.50 103 ALA A N 1
ATOM 815 C CA . ALA A 1 103 ? 10.188 -2.619 -22.221 1.00 90.50 103 ALA A CA 1
ATOM 816 C C . ALA A 1 103 ? 10.814 -1.329 -22.777 1.00 90.50 103 ALA A C 1
ATOM 818 O O . ALA A 1 103 ? 11.256 -1.305 -23.925 1.00 90.50 103 ALA A O 1
ATOM 819 N N . TRP A 1 104 ? 10.925 -0.280 -21.953 1.00 90.00 104 TRP A N 1
ATOM 820 C CA . TRP A 1 104 ? 11.604 0.959 -22.342 1.00 90.00 104 TRP A CA 1
ATOM 821 C C . TRP A 1 104 ? 13.085 0.746 -22.658 1.00 90.00 104 TRP A C 1
ATOM 823 O O . TRP A 1 104 ? 13.576 1.315 -23.629 1.00 90.00 104 TRP A O 1
ATOM 833 N N . GLY A 1 105 ? 13.782 -0.098 -21.895 1.00 92.19 105 GLY A N 1
ATOM 834 C CA . GLY A 1 105 ? 15.177 -0.454 -22.157 1.00 92.19 105 GLY A CA 1
ATOM 835 C C . GLY A 1 105 ? 15.368 -1.129 -23.516 1.00 92.19 105 GLY A C 1
ATOM 836 O O . GLY A 1 105 ? 16.276 -0.760 -24.257 1.00 92.19 105 GLY A O 1
ATOM 837 N N . VAL A 1 106 ? 14.477 -2.055 -23.885 1.00 93.06 106 VAL A N 1
ATOM 838 C CA . VAL A 1 106 ? 14.498 -2.710 -25.204 1.00 93.06 106 VAL A CA 1
ATOM 839 C C . VAL A 1 106 ? 14.232 -1.703 -26.323 1.00 93.06 106 VAL A C 1
ATOM 841 O O . VAL A 1 106 ? 14.981 -1.663 -27.297 1.00 93.06 106 VAL A O 1
ATOM 844 N N . VAL A 1 107 ? 13.207 -0.856 -26.180 1.00 93.25 107 VAL A N 1
ATOM 845 C CA . VAL A 1 107 ? 12.879 0.179 -27.177 1.00 93.25 107 VAL A CA 1
ATOM 846 C C . VAL A 1 107 ? 14.050 1.141 -27.370 1.00 93.25 107 VAL A C 1
ATOM 848 O O . VAL A 1 107 ? 14.451 1.400 -28.503 1.00 93.25 107 VAL A O 1
ATOM 851 N N . LEU A 1 108 ? 14.637 1.634 -26.277 1.00 93.75 108 LEU A N 1
ATOM 852 C CA . LEU A 1 108 ? 15.786 2.534 -26.330 1.00 93.75 108 LEU A CA 1
ATOM 853 C C . LEU A 1 108 ? 16.996 1.852 -26.985 1.00 93.75 108 LEU A C 1
ATOM 855 O O . LEU A 1 108 ? 17.651 2.455 -27.831 1.00 93.75 108 LEU A O 1
ATOM 859 N N . GLY A 1 109 ? 17.261 0.588 -26.645 1.00 93.06 109 GLY A N 1
ATOM 860 C CA . GLY A 1 109 ? 18.344 -0.197 -27.237 1.00 93.06 109 GLY A CA 1
ATOM 861 C C . GLY A 1 109 ? 18.197 -0.361 -28.752 1.00 93.06 109 GLY A C 1
ATOM 862 O O . GLY A 1 109 ? 19.157 -0.136 -29.486 1.00 93.06 109 GLY A O 1
ATOM 863 N N . LEU A 1 110 ? 16.991 -0.673 -29.235 1.00 92.50 110 LEU A N 1
ATOM 864 C CA . LEU A 1 110 ? 16.707 -0.783 -30.671 1.00 92.50 110 LEU A CA 1
ATOM 865 C C . LEU A 1 110 ? 16.843 0.561 -31.397 1.00 92.50 110 LEU A C 1
ATOM 867 O O . LEU A 1 110 ? 17.393 0.610 -32.497 1.00 92.50 110 LEU A O 1
ATOM 871 N N . LEU A 1 111 ? 16.384 1.656 -30.782 1.00 92.88 111 LEU A N 1
ATOM 872 C CA . LEU A 1 111 ? 16.542 3.002 -31.338 1.00 92.88 111 LEU A CA 1
ATOM 873 C C . LEU A 1 111 ? 18.021 3.384 -31.461 1.00 92.88 111 LEU A C 1
ATOM 875 O O . LEU A 1 111 ? 18.449 3.846 -32.519 1.00 92.88 111 LEU A O 1
ATOM 879 N N . LEU A 1 112 ? 18.809 3.151 -30.410 1.00 92.62 112 LEU A N 1
ATOM 880 C CA . LEU A 1 112 ? 20.246 3.429 -30.407 1.00 92.62 112 LEU A CA 1
ATOM 881 C C . LEU A 1 112 ? 20.995 2.565 -31.427 1.00 92.62 112 LEU A C 1
ATOM 883 O O . LEU A 1 112 ? 21.861 3.080 -32.130 1.00 92.62 112 LEU A O 1
ATOM 887 N N . LEU A 1 113 ? 20.627 1.289 -31.570 1.00 91.62 113 LEU A N 1
ATOM 888 C CA . LEU A 1 113 ? 21.188 0.409 -32.594 1.00 91.62 113 LEU A CA 1
ATOM 889 C C . LEU A 1 113 ? 20.876 0.920 -34.008 1.00 91.62 113 LEU A C 1
ATOM 891 O O . LEU A 1 113 ? 21.774 1.001 -34.842 1.00 91.62 113 LEU A O 1
ATOM 895 N N . GLY A 1 114 ? 19.630 1.322 -34.275 1.00 89.88 114 GLY A N 1
ATOM 896 C CA . GLY A 1 114 ? 19.240 1.895 -35.566 1.00 89.88 114 GLY A CA 1
ATOM 897 C C . GLY A 1 114 ? 20.004 3.180 -35.905 1.00 89.88 114 GLY A C 1
ATOM 898 O O . GLY A 1 114 ? 20.415 3.375 -37.050 1.00 89.88 114 GLY A O 1
ATOM 899 N N . VAL A 1 115 ? 20.250 4.036 -34.908 1.00 89.94 115 VAL A N 1
ATOM 900 C CA . VAL A 1 115 ? 21.102 5.227 -35.056 1.00 89.94 115 VAL A CA 1
ATOM 901 C C . VAL A 1 115 ? 22.553 4.830 -35.334 1.00 89.94 115 VAL A C 1
ATOM 903 O O . VAL A 1 115 ? 23.151 5.364 -36.264 1.00 89.94 115 VAL A O 1
ATOM 906 N N 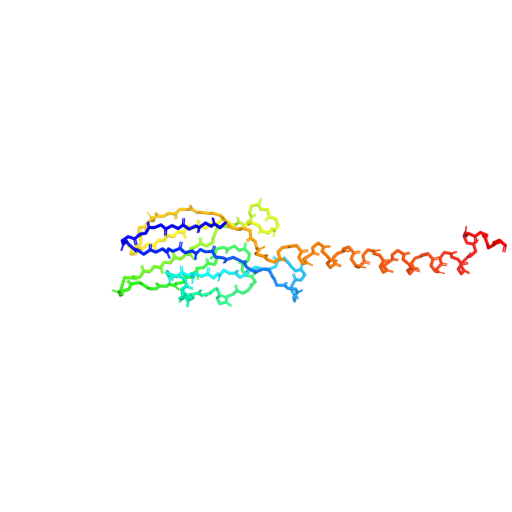. ALA A 1 116 ? 23.111 3.869 -34.595 1.00 87.62 116 ALA A N 1
ATOM 907 C CA . ALA A 1 116 ? 24.483 3.400 -34.789 1.00 87.62 116 ALA A CA 1
ATOM 908 C C . ALA A 1 116 ? 24.710 2.812 -36.194 1.00 87.62 116 ALA A C 1
ATOM 910 O O . ALA A 1 116 ? 25.726 3.108 -36.824 1.00 87.62 116 ALA A O 1
ATOM 911 N N . ILE A 1 117 ? 23.743 2.049 -36.717 1.00 88.12 117 ILE A N 1
ATOM 912 C CA . ILE A 1 117 ? 23.767 1.533 -38.094 1.00 88.12 117 ILE A CA 1
ATOM 913 C C . ILE A 1 117 ? 23.740 2.690 -39.103 1.00 88.12 117 ILE A C 1
ATOM 915 O O . ILE A 1 117 ? 24.554 2.718 -40.022 1.00 88.12 117 ILE A O 1
ATOM 919 N N . ARG A 1 118 ? 22.852 3.682 -38.927 1.00 86.19 118 ARG A N 1
ATOM 920 C CA . ARG A 1 118 ? 22.785 4.854 -39.824 1.00 86.19 118 ARG A CA 1
ATOM 921 C C . ARG A 1 118 ? 24.060 5.693 -39.826 1.00 86.19 118 ARG A C 1
ATOM 923 O O . ARG A 1 118 ? 24.397 6.265 -40.854 1.00 86.19 118 ARG A O 1
ATOM 930 N N . LEU A 1 119 ? 24.741 5.785 -38.688 1.00 88.94 119 LEU A N 1
ATOM 931 C CA . LEU A 1 119 ? 25.991 6.530 -38.547 1.00 88.94 119 LEU A CA 1
ATOM 932 C C . LEU A 1 119 ? 27.224 5.731 -39.011 1.00 88.94 119 LEU A C 1
ATOM 934 O O . LEU A 1 119 ? 28.338 6.234 -38.893 1.00 88.94 119 LEU A O 1
ATOM 938 N N . GLY A 1 120 ? 27.051 4.505 -39.523 1.00 80.06 120 GLY A N 1
ATOM 939 C CA . GLY A 1 120 ? 28.154 3.666 -40.005 1.00 80.06 120 GLY A CA 1
ATOM 940 C C . GLY A 1 120 ? 29.079 3.159 -38.897 1.00 80.06 120 GLY A C 1
ATOM 941 O O . GLY A 1 120 ? 30.202 2.753 -39.177 1.00 80.06 120 GLY A O 1
ATOM 942 N N . VAL A 1 121 ? 28.623 3.181 -37.639 1.00 80.50 121 VAL A N 1
ATOM 943 C CA . VAL A 1 121 ? 29.399 2.704 -36.480 1.00 80.50 121 VAL A CA 1
ATOM 944 C C . VAL A 1 121 ? 29.579 1.184 -36.533 1.00 80.50 121 VAL A C 1
ATOM 946 O O . VAL A 1 121 ? 30.597 0.667 -36.080 1.00 80.50 121 VAL A O 1
ATOM 949 N N . PHE A 1 122 ? 28.613 0.473 -37.119 1.00 70.25 122 PHE A N 1
ATOM 950 C CA . PHE A 1 122 ? 28.717 -0.951 -37.421 1.00 70.25 122 PHE A CA 1
ATOM 951 C C . PHE A 1 122 ? 28.741 -1.156 -38.941 1.00 70.25 122 PHE A C 1
ATOM 953 O O . PHE A 1 122 ? 27.865 -0.618 -39.625 1.00 70.25 122 PHE A O 1
ATOM 960 N N . PRO A 1 123 ? 29.701 -1.928 -39.485 1.00 54.03 123 PRO A N 1
ATOM 961 C CA . PRO A 1 123 ? 29.684 -2.292 -40.895 1.00 54.03 123 PRO A CA 1
ATOM 962 C C . PRO A 1 123 ? 28.466 -3.184 -41.167 1.00 54.03 123 PRO A C 1
ATOM 964 O O . PRO A 1 123 ? 28.246 -4.167 -40.456 1.00 54.03 123 PRO A O 1
ATOM 967 N N . MET A 1 124 ? 27.658 -2.836 -42.173 1.00 60.41 124 MET A N 1
ATOM 968 C CA . MET A 1 124 ? 26.700 -3.796 -42.726 1.00 60.41 124 MET A CA 1
ATOM 969 C C . MET A 1 124 ? 27.485 -4.878 -43.487 1.00 60.41 124 MET A C 1
ATOM 971 O O . MET A 1 124 ? 28.461 -4.520 -44.153 1.00 60.41 124 MET A O 1
ATOM 975 N N . PRO A 1 125 ? 27.117 -6.165 -43.356 1.00 63.72 125 PRO A N 1
ATOM 976 C CA . PRO A 1 125 ? 27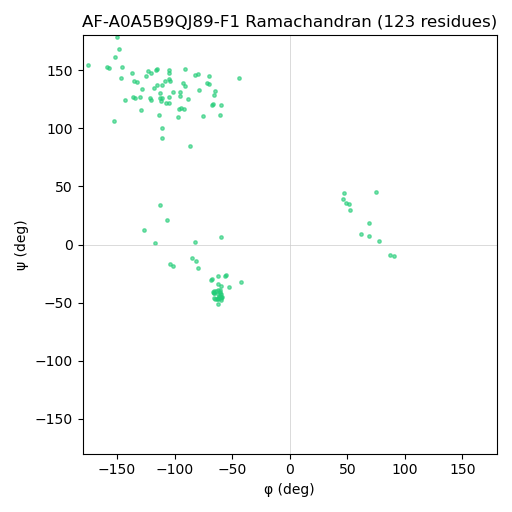.699 -7.230 -44.168 1.00 63.72 125 PRO A CA 1
ATOM 977 C C . PRO A 1 125 ? 27.402 -7.043 -45.661 1.00 63.72 125 PRO A C 1
ATOM 979 O O . PRO A 1 125 ? 26.343 -6.457 -45.990 1.00 63.72 125 PRO A O 1
#

Organism: NCBI:txid980254

Secondary structure (DSSP, 8-state):
-EEEEETTEEEEEEEEE-GGGTT--EEEEEEETTEEEEE-S-SS--S--EEEEEETTEEEEEEEEEEEETTEEEEEEEETTEEEEEEEEEBTTHHHHHHHHHHHHHHHHHHHHHHHHHTTSS---

Nearest PDB structures (foldseek):
  4o3w-assembly2_B  TM=5.046E-01  e=5.885E-01  Actinobacillus suis
  8gmm-assembly2_B  TM=4.470E-01  e=1.058E+00  Stenotrophomonas maltophilia
  2qos-assembly1_C  TM=3.852E-01  e=1.058E+00  Homo sapiens
  2ove-assembly1_A  TM=3.977E-01  e=2.008E+00  Homo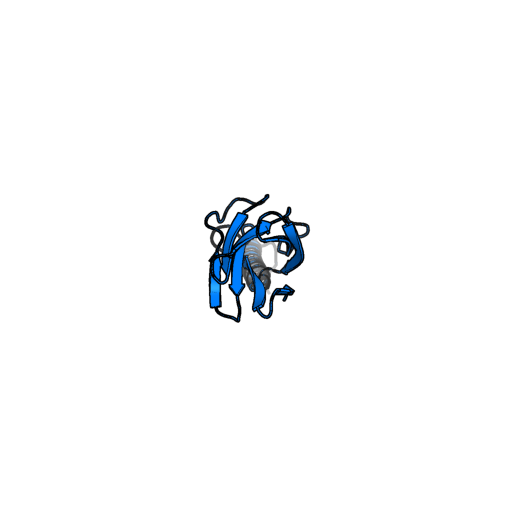 sapiens
  4orw-assembly2_B  TM=3.513E-01  e=4.238E+00  Homo sapiens

Foldseek 3Di:
DDWAADPNKIKDKAKAFDVVVLSQWIKIFIDINNHTFWIFPDRPPQAWTWIWGDDPRWIKIKTWHHDPDSFKIKIFIDTPNHTRDIDIYGHPCVVVSVVVVVVVVVVVVVVVVVVCVVVPVDDDD